Protein AF-A0AAC8YH17-F1 (afdb_monomer_lite)

Radius of gyration: 12.02 Å; chains: 1; bounding box: 27×25×31 Å

Sequence (92 aa):
MAAATSADLIRAARDTDLLDRARALAAQQGIDAAVIEQKWAHLVSVPVSQSGDDTIASVLAYATATYTGRPGQNPAAVTDTQIAAALATLNA

pLDDT: mean 83.6, std 11.79, range [48.88, 94.19]

Secondary structure (DSSP, 8-state):
-PPPPHHHHHHHHT-HHHHHHHHHHHHHTT--HHHHHHHHHHHTTSB-STTS--BHHHHHHHHHHH-SS-TTTSTTS--HHHHHHHHHTT--

Foldseek 3Di:
DPQFDPVLLVVQLPPVVLLVLLCVLCVVVVHHSVVCNVCVSVLQRFDQDPVGRDGLSNQQVCDVVPDPDDAPVDPSHDDSSSSVSSVVVVVD

Organism: NCBI:txid1748

Structure (mmCIF, N/CA/C/O backbone):
data_AF-A0AAC8YH17-F1
#
_entry.id   AF-A0AAC8YH17-F1
#
loop_
_atom_site.group_PDB
_atom_site.id
_atom_site.type_symbol
_atom_site.label_atom_id
_atom_site.label_alt_id
_atom_site.label_comp_id
_atom_site.label_asym_id
_atom_site.label_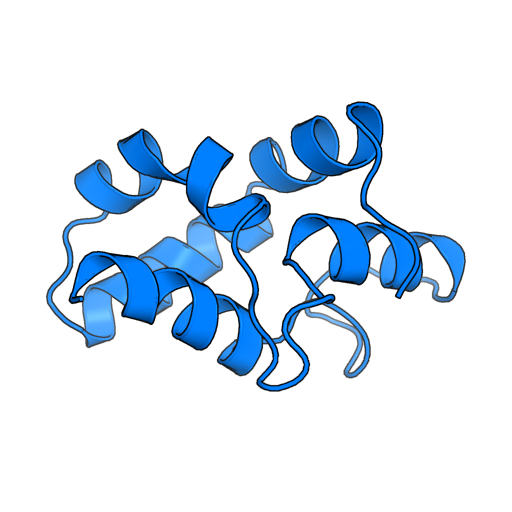entity_id
_atom_site.label_seq_id
_atom_site.pdbx_PDB_ins_code
_atom_site.Cartn_x
_atom_site.Cartn_y
_atom_site.Cartn_z
_atom_site.occupancy
_atom_site.B_iso_or_equiv
_atom_site.auth_seq_id
_atom_site.auth_comp_id
_atom_site.auth_asym_id
_atom_site.auth_atom_id
_atom_site.pdbx_PDB_model_num
ATOM 1 N N . MET A 1 1 ? 11.886 10.663 -5.857 1.00 66.62 1 MET A N 1
ATOM 2 C CA . MET A 1 1 ? 11.894 9.773 -7.050 1.00 66.62 1 MET A CA 1
ATOM 3 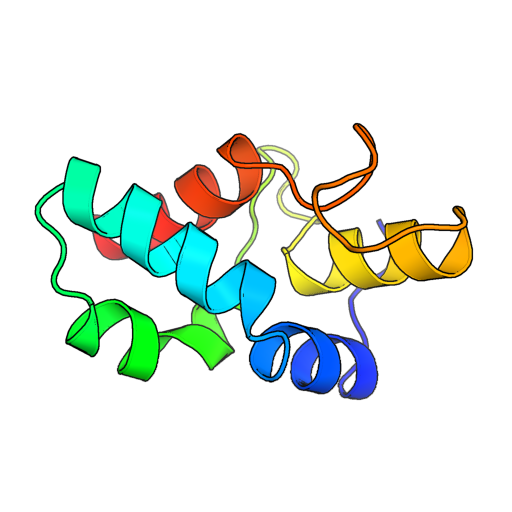C C . MET A 1 1 ? 11.044 10.380 -8.168 1.00 66.62 1 MET A C 1
ATOM 5 O O . MET A 1 1 ? 10.466 11.432 -7.945 1.00 66.62 1 MET A O 1
ATOM 9 N N . ALA A 1 2 ? 10.958 9.774 -9.363 1.00 73.31 2 ALA A N 1
ATOM 10 C CA . ALA A 1 2 ? 9.958 10.204 -10.350 1.00 73.31 2 ALA A CA 1
ATOM 11 C C . ALA A 1 2 ? 8.534 9.988 -9.801 1.00 73.31 2 ALA A C 1
ATOM 13 O O . ALA A 1 2 ? 8.296 9.023 -9.070 1.00 73.31 2 ALA A O 1
ATOM 14 N N . ALA A 1 3 ? 7.602 10.881 -10.148 1.00 81.81 3 ALA A N 1
ATOM 15 C CA . ALA A 1 3 ? 6.210 10.760 -9.727 1.00 81.81 3 ALA A CA 1
ATOM 16 C C . ALA A 1 3 ? 5.596 9.456 -10.264 1.00 81.81 3 ALA A C 1
ATOM 18 O O . ALA A 1 3 ? 5.801 9.102 -11.427 1.00 81.81 3 ALA A O 1
ATOM 19 N N . ALA A 1 4 ? 4.845 8.750 -9.414 1.00 85.62 4 ALA A N 1
ATOM 20 C CA . ALA A 1 4 ? 4.186 7.503 -9.791 1.00 85.62 4 ALA A CA 1
ATOM 21 C C . ALA A 1 4 ? 3.154 7.749 -10.901 1.00 85.62 4 ALA A C 1
ATOM 23 O O . ALA A 1 4 ? 2.354 8.685 -10.826 1.00 85.62 4 ALA A O 1
ATOM 24 N N . THR A 1 5 ? 3.142 6.891 -11.919 1.00 91.19 5 THR A N 1
ATOM 25 C CA . THR A 1 5 ? 2.105 6.937 -12.953 1.00 91.19 5 THR A CA 1
ATOM 26 C C . THR A 1 5 ? 0.793 6.340 -12.440 1.00 91.19 5 THR A C 1
ATOM 28 O O . THR A 1 5 ? 0.751 5.640 -11.426 1.00 91.19 5 THR A O 1
ATOM 31 N N . SER A 1 6 ? -0.304 6.546 -13.174 1.00 92.50 6 SER A N 1
ATOM 32 C CA . SER A 1 6 ? -1.579 5.880 -12.875 1.00 92.50 6 SER A CA 1
ATOM 33 C C . SER A 1 6 ? -1.466 4.351 -12.908 1.00 92.50 6 SER A C 1
ATOM 35 O O . SER A 1 6 ? -2.106 3.673 -12.105 1.00 92.50 6 SER A O 1
ATOM 37 N N . ALA A 1 7 ? -0.618 3.797 -13.780 1.00 90.50 7 ALA A N 1
ATOM 38 C CA . ALA A 1 7 ? -0.347 2.364 -13.824 1.00 90.50 7 ALA A CA 1
ATOM 39 C C . ALA A 1 7 ? 0.376 1.876 -12.558 1.00 90.50 7 ALA A C 1
ATOM 41 O O . ALA A 1 7 ? 0.041 0.810 -12.039 1.00 90.50 7 ALA A O 1
ATOM 42 N N . ASP A 1 8 ? 1.311 2.668 -12.030 1.00 90.06 8 ASP A N 1
ATOM 43 C CA . ASP A 1 8 ? 2.039 2.347 -10.796 1.00 90.06 8 ASP A CA 1
ATOM 44 C C . ASP A 1 8 ? 1.122 2.394 -9.573 1.00 90.06 8 ASP A C 1
ATOM 46 O O . ASP A 1 8 ? 1.161 1.494 -8.735 1.00 90.06 8 ASP A O 1
ATOM 50 N N . LEU A 1 9 ? 0.234 3.390 -9.511 1.00 92.31 9 LEU A N 1
ATOM 51 C CA . LEU A 1 9 ? -0.792 3.499 -8.471 1.00 92.31 9 LEU A CA 1
ATOM 52 C C . LEU A 1 9 ? -1.745 2.299 -8.493 1.00 92.31 9 LEU A C 1
ATOM 54 O O . LEU A 1 9 ? -2.003 1.700 -7.452 1.00 92.31 9 LEU A O 1
ATOM 58 N N . ILE A 1 10 ? -2.232 1.901 -9.675 1.00 92.94 10 ILE A N 1
ATOM 59 C CA . ILE A 1 10 ? -3.100 0.722 -9.827 1.00 92.94 10 ILE A CA 1
ATOM 60 C C . ILE A 1 10 ? -2.358 -0.552 -9.419 1.00 92.94 10 ILE A C 1
ATOM 62 O O . ILE A 1 10 ? -2.940 -1.404 -8.748 1.00 92.94 10 ILE A O 1
ATOM 66 N N . ARG A 1 11 ? -1.088 -0.699 -9.816 1.00 89.62 11 ARG A N 1
ATOM 67 C CA . ARG A 1 11 ? -0.263 -1.853 -9.443 1.00 89.62 11 ARG A CA 1
ATOM 68 C C . ARG A 1 11 ? -0.093 -1.931 -7.929 1.00 89.62 11 ARG A C 1
ATOM 70 O O . ARG A 1 11 ? -0.375 -2.981 -7.369 1.00 89.62 11 ARG A O 1
ATOM 77 N N . ALA A 1 12 ? 0.302 -0.836 -7.282 1.00 90.25 12 ALA A N 1
ATOM 78 C CA . ALA A 1 12 ? 0.481 -0.782 -5.832 1.00 90.25 12 ALA A CA 1
ATOM 79 C C . ALA A 1 12 ? -0.831 -1.040 -5.077 1.00 90.25 12 ALA A C 1
ATOM 81 O O . ALA A 1 12 ? -0.857 -1.819 -4.130 1.00 90.25 12 ALA A O 1
ATOM 82 N N . ALA A 1 13 ? -1.941 -0.453 -5.530 1.00 91.62 13 ALA A N 1
ATOM 83 C CA . ALA A 1 13 ? -3.252 -0.657 -4.916 1.00 91.62 13 ALA A CA 1
ATOM 84 C C . ALA A 1 13 ? -3.759 -2.105 -5.045 1.00 91.62 13 ALA A C 1
ATOM 86 O O . ALA A 1 13 ? -4.551 -2.554 -4.220 1.00 91.62 13 ALA A O 1
ATOM 87 N N . ARG A 1 14 ? -3.320 -2.837 -6.076 1.00 90.94 14 ARG A N 1
ATOM 88 C CA . ARG A 1 14 ? -3.668 -4.250 -6.306 1.00 90.94 14 ARG A CA 1
ATOM 89 C C . ARG A 1 14 ? -2.653 -5.233 -5.731 1.00 90.94 14 ARG A C 1
ATOM 91 O O . ARG A 1 14 ? -2.877 -6.438 -5.829 1.00 90.94 14 ARG A O 1
ATOM 98 N N . ASP A 1 15 ? -1.553 -4.747 -5.170 1.00 89.62 15 ASP A N 1
ATOM 99 C CA . ASP A 1 15 ? -0.550 -5.596 -4.549 1.00 89.62 15 ASP A CA 1
ATOM 100 C C . ASP A 1 15 ? -1.078 -6.101 -3.200 1.00 89.62 15 ASP A C 1
ATOM 102 O O . ASP A 1 15 ? -1.175 -5.360 -2.219 1.00 89.62 15 ASP A O 1
ATOM 106 N N . THR A 1 16 ? -1.485 -7.371 -3.178 1.00 87.88 16 THR A N 1
ATOM 107 C CA . THR A 1 16 ? -2.073 -7.995 -1.990 1.00 87.88 16 THR A CA 1
ATOM 108 C C . THR A 1 16 ? -1.053 -8.181 -0.871 1.00 87.88 16 THR A C 1
ATOM 110 O O . THR A 1 16 ? -1.438 -8.118 0.289 1.00 87.88 16 THR A O 1
ATOM 113 N N . ASP A 1 17 ? 0.235 -8.353 -1.193 1.00 88.00 17 ASP A N 1
ATOM 114 C CA . ASP A 1 17 ? 1.299 -8.475 -0.187 1.00 88.00 17 ASP A CA 1
ATOM 115 C C . ASP A 1 17 ? 1.489 -7.148 0.555 1.00 88.00 17 ASP A C 1
ATOM 117 O O . ASP A 1 17 ? 1.506 -7.112 1.786 1.00 88.00 17 ASP A O 1
ATOM 121 N N . LEU A 1 18 ? 1.526 -6.032 -0.183 1.00 89.31 18 LEU A N 1
ATOM 122 C CA . LEU A 1 18 ? 1.596 -4.703 0.426 1.00 89.31 18 LEU A CA 1
ATOM 123 C C . LEU A 1 18 ? 0.367 -4.389 1.281 1.00 89.31 18 LEU A C 1
ATOM 125 O O . LEU A 1 18 ? 0.519 -3.834 2.370 1.00 89.31 18 LEU A O 1
ATOM 129 N N . LEU A 1 19 ? -0.831 -4.757 0.820 1.00 91.50 19 LEU A N 1
ATOM 130 C CA . LEU A 1 19 ? -2.055 -4.570 1.596 1.00 91.50 19 LEU A CA 1
ATOM 131 C C . LEU A 1 19 ? -2.040 -5.403 2.887 1.00 91.50 19 LEU A C 1
ATOM 133 O O . LEU A 1 19 ? -2.372 -4.884 3.953 1.00 91.50 19 LEU A O 1
ATOM 137 N N . ASP A 1 20 ? -1.623 -6.667 2.825 1.00 91.25 20 ASP A N 1
ATOM 138 C CA . ASP A 1 20 ? -1.542 -7.535 4.005 1.00 91.25 20 ASP A CA 1
ATOM 139 C C . ASP A 1 20 ? -0.499 -7.037 5.011 1.00 91.25 20 ASP A C 1
ATOM 141 O O . ASP A 1 20 ? -0.760 -7.011 6.217 1.00 91.25 20 ASP A O 1
ATOM 145 N N . ARG A 1 21 ? 0.644 -6.536 4.533 1.00 91.44 21 ARG A N 1
ATOM 146 C CA . ARG A 1 21 ? 1.652 -5.886 5.385 1.00 91.44 21 ARG A CA 1
ATOM 147 C C . ARG A 1 21 ? 1.123 -4.604 6.020 1.00 91.44 21 ARG A C 1
ATOM 149 O O . ARG A 1 21 ? 1.324 -4.389 7.214 1.00 91.44 21 ARG A O 1
ATOM 156 N N . ALA A 1 22 ? 0.396 -3.782 5.266 1.00 91.50 22 ALA A N 1
ATOM 157 C CA . ALA A 1 22 ? -0.242 -2.584 5.801 1.00 91.50 22 ALA A CA 1
ATOM 158 C C . ALA A 1 22 ? -1.280 -2.914 6.878 1.00 91.50 22 ALA A C 1
ATOM 160 O O . ALA A 1 22 ? -1.270 -2.277 7.927 1.00 91.50 22 ALA A O 1
ATOM 161 N N . ARG A 1 23 ? -2.114 -3.942 6.681 1.00 93.44 23 ARG A N 1
ATOM 162 C CA . ARG A 1 23 ? -3.053 -4.436 7.705 1.00 93.44 23 ARG A CA 1
ATOM 163 C C . ARG A 1 23 ? -2.323 -4.921 8.960 1.00 93.44 23 ARG A C 1
ATOM 165 O O . ARG A 1 23 ? -2.728 -4.574 10.066 1.00 93.44 23 ARG A O 1
ATOM 172 N N . ALA A 1 24 ? -1.242 -5.685 8.805 1.00 92.62 24 ALA A N 1
ATOM 173 C CA . ALA A 1 24 ? -0.463 -6.192 9.934 1.00 92.62 24 ALA A CA 1
ATOM 174 C C . ALA A 1 24 ? 0.168 -5.057 10.760 1.00 92.62 24 ALA A C 1
ATOM 176 O O . ALA A 1 24 ? 0.095 -5.072 11.989 1.00 92.62 24 ALA A O 1
ATOM 177 N N . LEU A 1 25 ? 0.738 -4.047 10.098 1.00 91.31 25 LEU A N 1
ATOM 178 C CA . LEU A 1 25 ? 1.314 -2.871 10.760 1.00 91.31 25 LEU A CA 1
ATOM 179 C C . LEU A 1 25 ? 0.240 -1.965 11.377 1.00 91.31 25 LEU A C 1
ATOM 181 O O . LEU A 1 25 ? 0.432 -1.440 12.471 1.00 91.31 25 LEU A O 1
ATOM 185 N N . ALA A 1 26 ? -0.902 -1.806 10.712 1.00 91.25 26 ALA A N 1
ATOM 186 C CA . ALA A 1 26 ? -2.048 -1.060 11.222 1.00 91.25 26 ALA A CA 1
ATOM 187 C C . ALA A 1 26 ? -2.621 -1.693 12.499 1.00 91.25 26 ALA A C 1
ATOM 189 O O . ALA A 1 26 ? -2.898 -0.983 13.466 1.00 91.25 26 ALA A O 1
ATOM 190 N N . ALA A 1 27 ? -2.703 -3.026 12.549 1.00 92.25 27 ALA A N 1
ATOM 191 C CA . ALA A 1 27 ? -3.154 -3.755 13.730 1.00 92.25 27 ALA A CA 1
ATOM 192 C C . ALA A 1 27 ? -2.255 -3.499 14.954 1.00 92.25 27 ALA A C 1
ATOM 194 O O . ALA A 1 27 ? -2.763 -3.373 16.067 1.00 92.25 27 ALA A O 1
ATOM 195 N N . GLN A 1 28 ? -0.938 -3.339 14.764 1.00 91.69 28 GLN A N 1
ATOM 196 C CA . GLN A 1 28 ? -0.014 -2.963 15.848 1.00 91.69 28 GLN A CA 1
ATOM 197 C C . GLN A 1 28 ? -0.287 -1.557 16.407 1.00 91.69 28 GLN A C 1
ATOM 199 O O . GLN A 1 28 ? 0.070 -1.269 17.547 1.00 91.69 28 GLN A O 1
ATOM 204 N N . GLN A 1 29 ? -0.932 -0.693 15.622 1.00 88.88 29 GLN A N 1
ATOM 205 C CA . GLN A 1 29 ? -1.304 0.674 15.992 1.00 88.88 29 GLN A CA 1
ATOM 206 C C . GLN A 1 29 ? -2.769 0.787 16.450 1.00 88.88 29 GLN A C 1
ATOM 208 O O . GLN A 1 29 ? -3.240 1.887 16.723 1.00 88.88 29 GLN A O 1
ATOM 213 N N . GLY A 1 30 ? -3.500 -0.331 16.530 1.00 90.38 30 GLY A N 1
ATOM 214 C CA . GLY A 1 30 ? -4.921 -0.347 16.890 1.00 90.38 30 GLY A CA 1
ATOM 215 C C . GLY A 1 30 ? -5.863 0.143 15.784 1.00 90.38 30 GLY A C 1
ATOM 216 O O . GLY A 1 30 ? -7.018 0.451 16.068 1.00 90.38 30 GLY A O 1
ATOM 217 N N . ILE A 1 31 ? -5.394 0.222 14.535 1.00 92.19 31 ILE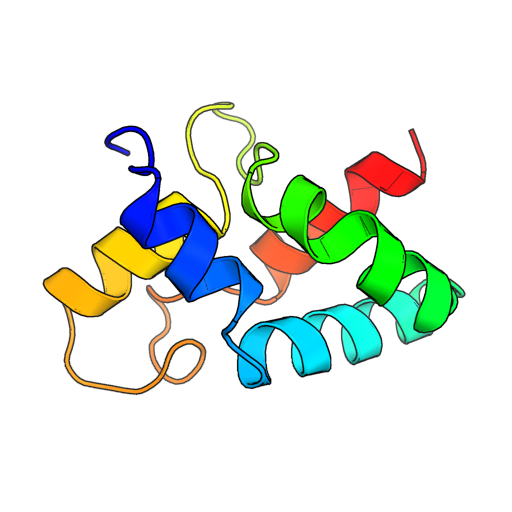 A N 1
ATOM 218 C CA . ILE A 1 31 ? -6.207 0.608 13.378 1.00 92.19 31 ILE A CA 1
ATOM 219 C C . ILE A 1 31 ? -6.858 -0.648 12.783 1.00 92.19 31 ILE A C 1
ATOM 221 O O . ILE A 1 31 ? -6.186 -1.648 12.528 1.00 92.19 31 ILE A O 1
ATOM 225 N N . ASP A 1 32 ? -8.168 -0.585 12.539 1.00 93.12 32 ASP A N 1
ATOM 226 C CA . ASP A 1 32 ? -8.933 -1.684 11.944 1.00 93.12 32 ASP A CA 1
ATOM 227 C C . ASP A 1 32 ? -8.514 -1.937 10.482 1.00 93.12 32 ASP A C 1
ATOM 229 O O . ASP A 1 32 ? -8.345 -1.006 9.688 1.00 93.12 32 ASP A O 1
ATOM 233 N N . ALA A 1 33 ? -8.400 -3.211 10.103 1.00 91.00 33 ALA A N 1
ATOM 234 C CA . ALA A 1 33 ? -8.112 -3.633 8.736 1.00 91.00 33 ALA A CA 1
ATOM 235 C C . ALA A 1 33 ? -9.120 -3.072 7.716 1.00 91.00 33 ALA A C 1
ATOM 237 O O . ALA A 1 33 ? -8.722 -2.700 6.611 1.00 91.00 33 ALA A O 1
ATOM 238 N N . ALA A 1 34 ? -10.394 -2.928 8.089 1.00 92.69 34 ALA A N 1
ATOM 239 C CA . ALA A 1 34 ? -11.421 -2.353 7.223 1.00 92.69 34 ALA A CA 1
ATOM 240 C C . ALA A 1 34 ? -11.128 -0.885 6.863 1.00 92.69 34 ALA A C 1
ATOM 242 O O . ALA A 1 34 ? -11.392 -0.454 5.739 1.00 92.69 34 ALA A O 1
ATOM 243 N N . VAL A 1 35 ? -10.539 -0.115 7.786 1.00 93.12 35 VAL A N 1
ATOM 244 C CA . VAL A 1 35 ? -10.128 1.276 7.527 1.00 93.12 35 VAL A CA 1
ATOM 245 C C . VAL A 1 35 ? -8.991 1.310 6.511 1.00 93.12 35 VAL A C 1
ATOM 247 O O . VAL A 1 35 ? -8.999 2.149 5.606 1.00 93.12 35 VAL A O 1
ATOM 250 N N . ILE A 1 36 ? -8.040 0.378 6.626 1.00 93.25 36 ILE A N 1
ATOM 251 C CA . ILE A 1 36 ? -6.924 0.263 5.682 1.00 93.25 36 ILE A CA 1
ATOM 252 C C . ILE A 1 36 ? -7.436 -0.074 4.292 1.00 93.25 36 ILE A C 1
ATOM 254 O O . ILE A 1 36 ? -7.069 0.604 3.341 1.00 93.25 36 ILE A O 1
ATOM 258 N N . GLU A 1 37 ? -8.333 -1.046 4.166 1.00 92.75 37 GLU A N 1
ATOM 259 C CA . GLU A 1 37 ? -8.915 -1.436 2.878 1.00 92.75 37 GLU A CA 1
ATOM 260 C C . GLU A 1 37 ? -9.647 -0.285 2.190 1.00 92.75 37 GLU A C 1
ATOM 262 O O . GLU A 1 37 ? -9.438 -0.036 1.003 1.00 92.75 37 GLU A O 1
ATOM 267 N N . GLN A 1 38 ? -10.461 0.460 2.941 1.00 94.19 38 GLN A N 1
ATOM 268 C CA . GLN A 1 38 ? -11.199 1.606 2.407 1.00 94.19 38 GLN A CA 1
ATOM 269 C C . GLN A 1 38 ? -10.274 2.728 1.932 1.00 94.19 38 GLN A C 1
ATOM 271 O O . GLN A 1 38 ? -10.590 3.429 0.970 1.00 94.19 38 GLN A O 1
ATOM 276 N N . LYS A 1 39 ? -9.135 2.918 2.604 1.00 94.19 39 LYS A N 1
ATOM 277 C CA . LYS A 1 39 ? -8.204 4.018 2.329 1.00 94.19 39 LYS A CA 1
ATOM 278 C C . LYS A 1 39 ? -6.989 3.597 1.508 1.00 94.19 39 LYS A C 1
ATOM 280 O O . LYS A 1 39 ? -6.194 4.459 1.143 1.00 94.19 39 LYS A O 1
ATOM 285 N N . TRP A 1 40 ? -6.851 2.318 1.164 1.00 93.50 40 TRP A N 1
ATOM 286 C CA . TRP A 1 40 ? -5.628 1.768 0.577 1.00 93.50 40 TRP A CA 1
ATOM 287 C C . TRP A 1 40 ? -5.205 2.478 -0.708 1.00 93.50 40 TRP A C 1
ATOM 289 O O . TRP A 1 40 ? -4.055 2.887 -0.847 1.00 93.50 40 TRP A O 1
ATOM 299 N N . ALA A 1 41 ? -6.156 2.717 -1.614 1.00 92.25 41 ALA A N 1
ATOM 300 C CA . ALA A 1 41 ? -5.894 3.423 -2.867 1.00 92.25 41 ALA A CA 1
ATOM 301 C C . ALA A 1 41 ? -5.340 4.845 -2.651 1.00 92.25 41 ALA A C 1
ATOM 303 O O . ALA A 1 41 ? -4.549 5.326 -3.458 1.00 92.25 41 ALA A O 1
ATOM 304 N N . HIS A 1 42 ? -5.726 5.506 -1.558 1.00 92.44 42 HIS A N 1
ATOM 305 C CA . HIS A 1 42 ? -5.159 6.792 -1.171 1.00 92.44 42 HIS A CA 1
ATOM 306 C C . HIS A 1 42 ? -3.785 6.622 -0.510 1.00 92.44 42 HIS A C 1
ATOM 308 O O . HIS A 1 42 ? -2.835 7.296 -0.901 1.00 92.44 42 HIS A O 1
ATOM 314 N N . LEU A 1 43 ? -3.645 5.679 0.425 1.00 91.56 43 LEU A N 1
ATOM 315 C CA . LEU A 1 43 ? -2.402 5.421 1.163 1.00 91.56 43 LEU A CA 1
ATOM 316 C C . LEU A 1 43 ? -1.218 5.065 0.260 1.00 91.56 43 LEU A C 1
ATOM 318 O O . LEU A 1 43 ? -0.086 5.433 0.555 1.00 91.56 43 LEU A O 1
ATOM 322 N N . VAL A 1 44 ? -1.445 4.404 -0.876 1.00 92.56 44 VAL A N 1
ATOM 323 C CA . VAL A 1 44 ? -0.340 4.117 -1.806 1.00 92.56 44 VAL A CA 1
ATOM 324 C C . VAL A 1 44 ? 0.204 5.364 -2.518 1.00 92.56 44 VAL A C 1
ATOM 326 O O . VAL A 1 44 ? 1.285 5.316 -3.107 1.00 92.56 44 VAL A O 1
ATOM 329 N N . SER A 1 45 ? -0.538 6.473 -2.464 1.00 91.50 45 SER A N 1
ATOM 330 C CA . SER A 1 45 ? -0.223 7.747 -3.119 1.00 91.50 45 SER A CA 1
ATOM 331 C C . SER A 1 45 ? 0.263 8.840 -2.167 1.00 91.50 45 SER A C 1
ATOM 333 O O . SER A 1 45 ? 0.725 9.874 -2.645 1.00 91.50 45 SER A O 1
ATOM 335 N N . VAL A 1 46 ? 0.170 8.639 -0.847 1.00 91.12 46 VAL A N 1
ATOM 336 C CA . VAL A 1 46 ? 0.637 9.646 0.115 1.00 91.12 46 VAL A CA 1
ATOM 337 C C . VAL A 1 46 ? 2.165 9.623 0.244 1.00 91.12 46 VAL A C 1
ATOM 339 O O . VAL A 1 46 ? 2.780 8.563 0.070 1.00 91.12 46 VAL A O 1
ATOM 342 N N . PRO A 1 47 ? 2.791 10.771 0.558 1.00 87.75 47 PRO A N 1
ATOM 343 C CA . PRO A 1 47 ? 4.218 10.831 0.843 1.00 87.75 47 PRO A CA 1
ATOM 344 C C . PRO A 1 47 ? 4.616 9.937 2.026 1.00 87.75 47 PRO A C 1
ATOM 346 O O . PRO A 1 47 ? 3.978 9.968 3.076 1.00 87.75 47 PRO A O 1
ATOM 349 N N . VAL A 1 48 ? 5.693 9.166 1.866 1.00 85.69 48 VAL A N 1
ATOM 350 C CA . VAL A 1 48 ? 6.252 8.253 2.885 1.00 85.69 48 VAL A CA 1
ATOM 351 C C . VAL A 1 48 ? 7.668 8.620 3.327 1.00 85.69 48 VAL A C 1
ATOM 353 O O . VAL A 1 48 ? 8.220 7.980 4.221 1.00 85.69 48 VAL A O 1
ATOM 356 N N . SER A 1 49 ? 8.277 9.634 2.712 1.00 77.31 49 SER A N 1
ATOM 357 C CA . SER A 1 49 ? 9.584 10.172 3.096 1.00 77.31 49 SER A CA 1
ATOM 358 C C . SER A 1 49 ? 9.464 11.619 3.573 1.00 77.31 49 SER A C 1
ATOM 360 O O . SER A 1 49 ? 8.573 12.358 3.155 1.00 77.31 49 SER A O 1
ATOM 362 N N . GLN A 1 50 ? 10.385 12.047 4.444 1.00 59.88 50 GLN A N 1
ATOM 363 C CA . GLN A 1 50 ? 10.436 13.437 4.925 1.00 59.88 50 GLN A CA 1
ATOM 364 C C . GLN A 1 50 ? 10.721 14.454 3.811 1.00 59.88 50 GLN A C 1
ATOM 366 O O . GLN A 1 50 ? 10.393 15.626 3.963 1.00 59.88 50 GLN A O 1
ATOM 371 N N . SER A 1 51 ? 11.311 14.020 2.695 1.00 63.31 51 SER A N 1
ATOM 372 C CA . SER A 1 51 ? 11.512 14.845 1.501 1.00 63.31 51 SER A CA 1
ATOM 373 C C . SER A 1 51 ? 10.229 15.062 0.688 1.00 63.31 51 SER A C 1
ATOM 375 O O . SER A 1 51 ? 10.242 15.886 -0.215 1.00 63.31 51 SER A O 1
ATOM 377 N N . GLY A 1 52 ? 9.127 14.370 1.004 1.00 62.34 52 GLY A N 1
ATOM 378 C CA . GLY A 1 52 ? 7.792 14.630 0.450 1.00 62.34 52 GLY A CA 1
ATOM 379 C C . GLY A 1 52 ? 7.501 14.021 -0.927 1.00 62.34 52 GLY A C 1
ATOM 380 O O . GLY A 1 52 ? 6.340 13.968 -1.322 1.00 62.34 52 GLY A O 1
ATOM 381 N N . ASP A 1 53 ? 8.516 13.520 -1.633 1.00 76.62 53 ASP A N 1
ATOM 382 C CA . ASP A 1 53 ? 8.375 13.110 -3.040 1.00 76.62 53 ASP A CA 1
ATOM 383 C C . ASP A 1 53 ? 8.171 11.601 -3.247 1.00 76.62 53 ASP A C 1
ATOM 385 O O . ASP A 1 53 ? 7.749 11.165 -4.323 1.00 76.62 53 ASP A O 1
ATOM 389 N N . ASP A 1 54 ? 8.506 10.778 -2.253 1.00 86.31 54 ASP A N 1
ATOM 390 C CA . ASP A 1 54 ? 8.420 9.324 -2.388 1.00 86.31 54 ASP A CA 1
ATOM 391 C C . ASP A 1 54 ? 7.100 8.817 -1.815 1.00 86.31 54 ASP A C 1
ATOM 393 O O . ASP A 1 54 ? 6.690 9.218 -0.730 1.00 86.31 54 ASP A O 1
ATOM 397 N N . THR A 1 55 ? 6.450 7.906 -2.533 1.00 91.00 55 THR A N 1
ATOM 398 C CA . THR A 1 55 ? 5.188 7.258 -2.159 1.00 91.00 55 THR A CA 1
ATOM 399 C C . THR A 1 55 ? 5.375 5.748 -2.235 1.00 91.00 55 THR A C 1
ATOM 401 O O . THR A 1 55 ? 6.322 5.264 -2.861 1.00 91.00 55 THR A O 1
ATOM 404 N N . ILE A 1 56 ? 4.468 4.966 -1.646 1.00 89.81 56 ILE A N 1
ATOM 405 C CA . ILE A 1 56 ? 4.500 3.499 -1.797 1.00 89.81 56 ILE A CA 1
ATOM 406 C C . ILE A 1 56 ? 4.502 3.116 -3.284 1.00 89.81 56 ILE A C 1
ATOM 408 O O . ILE A 1 56 ? 5.273 2.248 -3.696 1.00 89.81 56 ILE A O 1
ATOM 412 N N . ALA A 1 57 ? 3.684 3.785 -4.102 1.00 90.81 57 ALA A N 1
ATOM 413 C CA . ALA A 1 57 ? 3.597 3.507 -5.529 1.00 90.81 57 ALA A CA 1
ATOM 414 C C . ALA A 1 57 ? 4.882 3.851 -6.289 1.00 90.81 57 ALA A C 1
ATOM 416 O O . ALA A 1 57 ? 5.322 3.048 -7.113 1.00 90.81 57 ALA A O 1
ATOM 417 N N . SER A 1 58 ? 5.515 4.998 -6.013 1.00 89.31 58 SER A N 1
ATOM 418 C CA . SER A 1 58 ? 6.764 5.342 -6.696 1.00 89.31 58 SER A CA 1
ATOM 419 C C . SER A 1 58 ? 7.882 4.388 -6.277 1.00 89.31 58 SER A C 1
ATOM 421 O O . SER A 1 58 ? 8.584 3.868 -7.145 1.00 89.31 58 SER A O 1
ATOM 423 N N . VAL A 1 59 ? 8.008 4.086 -4.978 1.00 88.69 59 VAL A N 1
ATOM 424 C CA . VAL A 1 59 ? 8.999 3.140 -4.424 1.00 88.69 59 VAL A CA 1
ATOM 425 C C . VAL A 1 59 ? 8.834 1.753 -5.033 1.00 88.69 59 VAL A C 1
ATOM 427 O O . VAL A 1 59 ? 9.814 1.155 -5.477 1.00 88.69 59 VAL A O 1
ATOM 430 N N . LEU A 1 60 ? 7.600 1.261 -5.133 1.00 87.12 60 LEU A N 1
ATOM 431 C CA . LEU A 1 60 ? 7.304 -0.005 -5.794 1.00 87.12 60 LEU A CA 1
ATOM 432 C C . LEU A 1 60 ? 7.704 0.014 -7.277 1.00 87.12 60 LEU A C 1
ATOM 434 O O . LEU A 1 60 ? 8.328 -0.935 -7.759 1.00 87.12 60 LEU A O 1
ATOM 438 N N . ALA A 1 61 ? 7.367 1.079 -8.006 1.00 87.25 61 ALA A N 1
ATOM 439 C CA . ALA A 1 61 ? 7.703 1.219 -9.421 1.00 87.25 61 ALA A CA 1
ATOM 440 C C . ALA A 1 61 ? 9.222 1.201 -9.647 1.00 87.25 61 ALA A C 1
ATOM 442 O O . ALA A 1 61 ? 9.721 0.454 -10.488 1.00 87.25 61 ALA A O 1
ATOM 443 N N . TYR A 1 62 ? 9.973 1.948 -8.837 1.00 84.94 62 TYR A N 1
ATOM 444 C CA . TYR A 1 62 ? 11.433 1.933 -8.884 1.00 84.94 62 TYR A CA 1
ATOM 445 C C . TYR A 1 62 ? 12.003 0.557 -8.545 1.00 84.94 62 TYR A C 1
ATOM 447 O O . TYR A 1 62 ? 12.864 0.053 -9.266 1.00 84.94 62 TYR A O 1
ATOM 455 N N . ALA A 1 63 ? 11.510 -0.079 -7.481 1.00 81.62 63 ALA A N 1
ATOM 456 C CA . ALA A 1 63 ? 12.017 -1.370 -7.042 1.00 81.62 63 ALA A CA 1
ATOM 457 C C . ALA A 1 63 ? 11.777 -2.470 -8.084 1.00 81.62 63 ALA A C 1
ATOM 459 O O . ALA A 1 63 ? 12.680 -3.255 -8.364 1.00 81.62 63 ALA A O 1
ATOM 460 N N . THR A 1 64 ? 10.591 -2.490 -8.697 1.00 81.88 64 THR A N 1
ATOM 461 C CA . THR A 1 64 ? 10.242 -3.452 -9.758 1.00 81.88 64 THR A CA 1
ATOM 462 C C . THR A 1 64 ? 11.023 -3.226 -11.051 1.00 81.88 64 THR A C 1
ATOM 464 O O . THR A 1 64 ? 11.322 -4.192 -11.747 1.00 81.88 64 THR A O 1
ATOM 467 N N . ALA A 1 65 ? 11.381 -1.980 -11.373 1.00 83.06 65 ALA A N 1
ATOM 468 C CA . ALA A 1 65 ? 12.226 -1.670 -12.526 1.00 83.06 65 ALA A CA 1
ATOM 469 C C . ALA A 1 65 ? 13.712 -1.984 -12.283 1.00 83.06 65 ALA A C 1
ATOM 471 O O . ALA A 1 65 ? 14.429 -2.340 -13.216 1.00 83.06 65 ALA A O 1
ATOM 472 N N . THR A 1 66 ? 14.178 -1.836 -11.042 1.00 79.69 66 THR A N 1
ATOM 473 C CA . THR A 1 66 ? 15.610 -1.879 -10.705 1.00 79.69 66 THR A CA 1
ATOM 474 C C . THR A 1 66 ? 16.072 -3.262 -10.251 1.00 79.69 66 THR A C 1
ATOM 476 O O . THR A 1 66 ? 17.239 -3.607 -10.433 1.00 79.69 66 THR A O 1
ATOM 479 N N . TYR A 1 67 ? 15.187 -4.072 -9.665 1.00 72.81 67 TYR A N 1
ATOM 480 C CA . TYR A 1 67 ? 15.581 -5.310 -9.002 1.00 72.81 67 TYR A CA 1
ATOM 481 C C . TYR A 1 67 ? 14.688 -6.505 -9.342 1.00 72.81 67 TYR A C 1
ATOM 483 O O . TYR A 1 67 ? 13.486 -6.381 -9.562 1.00 72.81 67 TYR A O 1
ATOM 491 N N . THR A 1 68 ? 15.279 -7.699 -9.304 1.00 66.06 68 THR A N 1
ATOM 492 C CA . THR A 1 68 ? 14.579 -8.975 -9.468 1.00 66.06 68 THR A CA 1
ATOM 493 C C . T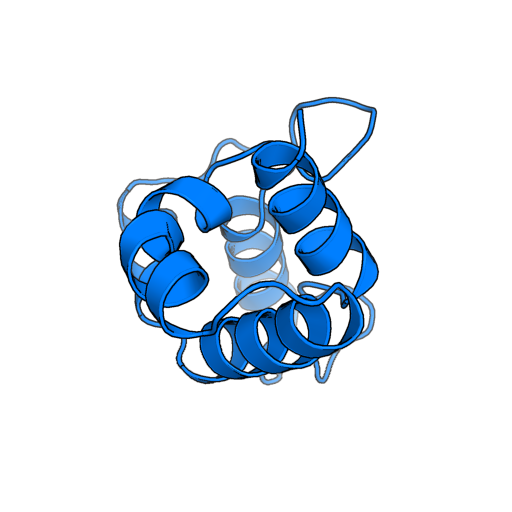HR A 1 68 ? 14.137 -9.528 -8.105 1.00 66.06 68 THR A C 1
ATOM 495 O O . THR A 1 68 ? 14.963 -9.834 -7.251 1.00 66.06 68 THR A O 1
ATOM 498 N N . GLY A 1 69 ? 12.824 -9.648 -7.878 1.00 63.47 69 GLY A N 1
ATOM 499 C CA . GLY A 1 69 ? 12.246 -10.187 -6.635 1.00 63.47 69 GLY A CA 1
ATOM 500 C C . GLY A 1 69 ? 10.852 -9.628 -6.338 1.00 63.47 69 GLY A C 1
ATOM 501 O O . GLY A 1 69 ? 10.415 -8.676 -6.985 1.00 63.47 69 GLY A O 1
ATOM 502 N N . ARG A 1 70 ? 10.128 -10.217 -5.374 1.00 56.56 70 ARG A N 1
ATOM 503 C CA . ARG A 1 70 ? 8.847 -9.645 -4.921 1.00 56.56 70 ARG A CA 1
ATOM 504 C C . ARG A 1 70 ? 9.091 -8.371 -4.094 1.00 56.56 70 ARG A C 1
ATOM 506 O O . ARG A 1 70 ? 10.114 -8.290 -3.403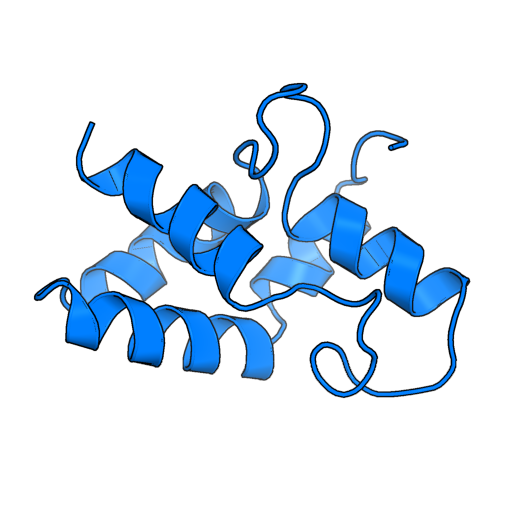 1.00 56.56 70 ARG A O 1
ATOM 513 N N . PRO A 1 71 ? 8.164 -7.399 -4.110 1.00 57.81 71 PRO A N 1
ATOM 514 C CA . PRO A 1 71 ? 8.181 -6.280 -3.167 1.00 57.81 71 PRO A CA 1
ATOM 515 C C . PRO A 1 71 ? 8.309 -6.796 -1.724 1.00 57.81 71 PRO A C 1
ATOM 517 O O . PRO A 1 71 ? 7.733 -7.822 -1.388 1.00 57.81 71 PRO A O 1
ATOM 520 N N . GLY A 1 72 ? 9.132 -6.153 -0.889 1.00 54.28 72 GLY A N 1
ATOM 521 C CA . GLY A 1 72 ? 9.394 -6.598 0.490 1.00 54.28 72 GLY A CA 1
ATOM 522 C C . GLY A 1 72 ? 10.486 -7.654 0.684 1.00 54.28 72 GLY A C 1
ATOM 523 O O . GLY A 1 72 ? 11.031 -7.747 1.778 1.00 54.28 72 GLY A O 1
ATOM 524 N N . GLN A 1 73 ? 10.870 -8.407 -0.353 1.00 59.59 73 GLN A N 1
ATOM 525 C CA . GLN A 1 73 ? 12.008 -9.345 -0.276 1.00 59.59 73 GLN A CA 1
ATOM 526 C C . GLN A 1 73 ? 13.357 -8.663 -0.531 1.00 59.59 73 GLN A C 1
ATOM 528 O O . GLN A 1 73 ? 14.409 -9.204 -0.197 1.00 59.59 73 GLN A O 1
ATOM 533 N N . ASN A 1 74 ? 13.328 -7.473 -1.129 1.00 56.62 74 ASN A N 1
ATOM 534 C CA . ASN A 1 74 ? 14.504 -6.668 -1.404 1.00 56.62 74 ASN A CA 1
ATOM 535 C C . ASN A 1 74 ? 14.566 -5.475 -0.431 1.00 56.62 74 ASN A C 1
ATOM 537 O O . ASN A 1 74 ? 13.573 -4.755 -0.329 1.00 56.62 74 ASN A O 1
ATOM 541 N N . PRO A 1 75 ? 15.705 -5.211 0.234 1.00 48.88 75 PRO A N 1
ATOM 542 C CA . PRO A 1 75 ? 15.867 -4.065 1.135 1.00 48.88 75 PRO A CA 1
ATOM 543 C C . PRO A 1 75 ? 15.660 -2.680 0.485 1.00 48.88 75 PRO A C 1
ATOM 545 O O . PRO A 1 75 ? 15.474 -1.710 1.211 1.00 48.88 75 PRO A O 1
ATOM 548 N N . ALA A 1 76 ? 15.665 -2.572 -0.850 1.00 54.12 76 ALA A N 1
ATOM 549 C CA . ALA A 1 76 ? 15.320 -1.354 -1.597 1.00 54.12 76 ALA A CA 1
ATOM 550 C C . ALA A 1 76 ? 13.860 -1.317 -2.111 1.00 54.12 76 ALA A C 1
ATOM 552 O O . ALA A 1 76 ? 13.462 -0.356 -2.771 1.00 54.12 76 ALA A O 1
ATOM 553 N N . ALA A 1 77 ? 13.066 -2.362 -1.849 1.00 70.12 77 ALA A N 1
ATOM 554 C CA . ALA A 1 77 ? 11.623 -2.368 -2.091 1.00 70.12 77 ALA A CA 1
ATOM 555 C C . ALA A 1 77 ? 10.865 -1.670 -0.953 1.00 70.12 77 ALA A C 1
ATOM 557 O O . ALA A 1 77 ? 11.453 -1.337 0.071 1.00 70.12 77 ALA A O 1
ATOM 558 N N . VAL A 1 78 ? 9.552 -1.468 -1.126 1.00 77.38 78 VAL A N 1
ATOM 559 C CA . VAL A 1 78 ? 8.688 -0.847 -0.108 1.00 77.38 78 VAL A CA 1
ATOM 560 C C . VAL A 1 78 ? 8.910 -1.510 1.259 1.00 77.38 78 VAL A C 1
ATOM 562 O O . VAL A 1 78 ? 8.640 -2.703 1.461 1.00 77.38 78 VAL A O 1
ATOM 565 N N . THR A 1 79 ? 9.427 -0.713 2.186 1.00 82.88 79 THR A N 1
ATOM 566 C CA . THR A 1 79 ? 9.793 -1.123 3.545 1.00 82.88 79 THR A CA 1
ATOM 567 C C . THR A 1 79 ? 8.626 -0.939 4.510 1.00 82.88 79 THR A C 1
ATOM 569 O O . THR A 1 79 ? 7.750 -0.102 4.288 1.00 82.88 79 THR A O 1
ATOM 572 N N . ASP A 1 80 ? 8.641 -1.672 5.625 1.00 85.75 80 ASP A N 1
ATOM 573 C CA . ASP A 1 80 ? 7.637 -1.499 6.685 1.00 85.75 80 ASP A CA 1
ATOM 574 C C . ASP A 1 80 ? 7.642 -0.070 7.244 1.00 85.75 80 ASP A C 1
ATOM 576 O O . ASP A 1 80 ? 6.586 0.467 7.557 1.00 85.75 80 ASP A O 1
ATOM 580 N N . THR A 1 81 ? 8.804 0.592 7.282 1.00 86.38 81 THR A N 1
ATOM 581 C CA . THR A 1 81 ? 8.927 2.002 7.682 1.00 86.38 81 THR A CA 1
ATOM 582 C C . THR A 1 81 ? 8.136 2.932 6.765 1.00 86.38 81 THR A C 1
ATOM 584 O O . THR A 1 81 ? 7.470 3.846 7.242 1.00 86.38 81 THR A O 1
ATOM 587 N N . GLN A 1 82 ? 8.177 2.702 5.452 1.00 87.88 82 GLN A N 1
ATOM 588 C CA . GLN A 1 82 ? 7.424 3.506 4.485 1.00 87.88 82 GLN A CA 1
ATOM 589 C C . GLN A 1 82 ? 5.921 3.242 4.585 1.00 87.88 82 GLN A C 1
ATOM 591 O O . GLN A 1 82 ? 5.125 4.175 4.503 1.00 87.88 82 GLN A O 1
ATOM 596 N N . ILE A 1 83 ? 5.524 1.990 4.819 1.00 88.12 83 ILE A N 1
ATOM 597 C CA . ILE A 1 83 ? 4.119 1.650 5.066 1.00 88.12 83 ILE A CA 1
ATOM 598 C C . ILE A 1 83 ? 3.643 2.313 6.365 1.00 88.12 83 ILE A C 1
ATOM 600 O O . ILE A 1 83 ? 2.595 2.949 6.379 1.00 88.12 83 ILE A O 1
ATOM 604 N N . ALA A 1 84 ? 4.433 2.250 7.437 1.00 88.00 84 ALA A N 1
ATOM 605 C CA . ALA A 1 84 ? 4.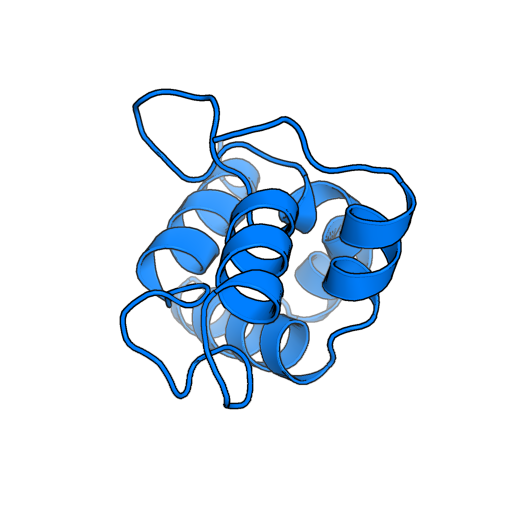126 2.911 8.701 1.00 88.00 84 ALA A CA 1
ATOM 606 C C . ALA A 1 84 ? 4.028 4.440 8.555 1.00 88.00 84 ALA A C 1
ATOM 608 O O . ALA A 1 84 ? 3.126 5.044 9.131 1.00 88.00 84 ALA A O 1
ATOM 609 N N . ALA A 1 85 ? 4.895 5.061 7.748 1.00 88.31 85 ALA A N 1
ATOM 610 C CA . ALA A 1 85 ? 4.820 6.488 7.439 1.00 88.31 85 ALA A CA 1
ATOM 611 C C . ALA A 1 85 ? 3.526 6.850 6.691 1.00 88.31 85 ALA A C 1
ATOM 613 O O . ALA A 1 85 ? 2.876 7.831 7.046 1.00 88.31 85 ALA A O 1
ATOM 614 N N . ALA A 1 86 ? 3.101 6.033 5.719 1.00 88.56 86 ALA A N 1
ATOM 615 C CA . ALA A 1 86 ? 1.804 6.214 5.065 1.00 88.56 86 ALA A CA 1
ATOM 616 C C . ALA A 1 86 ? 0.648 6.089 6.069 1.00 88.56 86 ALA A C 1
ATOM 618 O O . ALA A 1 86 ? -0.251 6.925 6.082 1.00 88.56 86 ALA A O 1
ATOM 619 N N . LEU A 1 87 ? 0.678 5.078 6.944 1.00 88.62 87 LEU A N 1
ATOM 620 C CA . LEU A 1 87 ? -0.351 4.867 7.968 1.00 88.62 87 LEU A CA 1
ATOM 621 C C . LEU A 1 87 ? -0.431 6.020 8.975 1.00 88.62 87 LEU A C 1
ATOM 623 O O . LEU A 1 87 ? -1.529 6.366 9.402 1.00 88.62 87 LEU A O 1
ATOM 627 N N . ALA A 1 88 ? 0.692 6.663 9.304 1.00 87.62 88 ALA A N 1
ATOM 628 C CA . ALA A 1 88 ? 0.713 7.818 10.201 1.00 87.62 88 ALA A CA 1
ATOM 629 C C . ALA A 1 88 ? -0.148 8.990 9.689 1.00 87.62 88 ALA A C 1
ATOM 631 O O . ALA A 1 88 ? -0.662 9.759 10.498 1.00 87.62 88 ALA A O 1
ATOM 632 N N . THR A 1 89 ? -0.383 9.088 8.374 1.00 85.75 89 THR A N 1
ATOM 633 C CA . THR A 1 89 ? -1.286 10.096 7.784 1.00 85.75 89 THR A CA 1
ATOM 634 C C . THR A 1 89 ? -2.763 9.883 8.129 1.00 85.75 89 THR A C 1
ATOM 636 O O . THR A 1 89 ? -3.565 10.790 7.942 1.00 85.75 89 THR A O 1
ATOM 639 N N . LEU A 1 90 ? -3.143 8.708 8.645 1.00 83.06 90 LEU A N 1
ATOM 640 C CA . LEU A 1 90 ? -4.507 8.426 9.111 1.00 83.06 90 LEU A CA 1
ATOM 641 C C . LEU A 1 90 ? -4.790 8.958 10.518 1.00 83.06 90 LEU A C 1
ATOM 643 O O . LEU A 1 90 ? -5.956 9.082 10.886 1.00 83.06 90 LEU A O 1
ATOM 647 N N . ASN A 1 91 ? -3.734 9.226 11.289 1.00 69.88 91 ASN A N 1
ATOM 648 C CA . ASN A 1 91 ? -3.806 9.683 12.677 1.00 69.88 91 ASN A CA 1
ATOM 649 C C . ASN A 1 91 ? -3.541 11.193 12.823 1.00 69.88 91 ASN A C 1
ATOM 651 O O . ASN A 1 91 ? -3.559 11.697 13.946 1.00 69.88 91 ASN A O 1
ATOM 655 N N . ALA A 1 92 ? -3.253 11.884 11.716 1.00 55.25 92 ALA A N 1
ATOM 656 C CA . ALA A 1 92 ? -3.063 13.333 11.639 1.00 55.25 92 ALA A CA 1
ATOM 657 C C . ALA A 1 92 ? -4.377 14.031 11.262 1.00 55.25 92 ALA A C 1
ATOM 659 O O . ALA A 1 92 ? -4.621 15.131 11.806 1.00 55.25 92 ALA A O 1
#